Protein AF-B7RLK3-F1 (afdb_monomer_lite)

Foldseek 3Di:
DVVVVVVVVVVVVVVVCCVVVNCVVVQVVVQVVDPQQQHWDDDVPDIAHQPGADSQRFTFGDDPPGTDTHGPCVPDDPDD

Secondary structure (DSSP, 8-state):
-HHHHHHHHHHHHHHHHHHHH-SHHHHHHHHHH-TTTTSEEEETTEEEEEEEE-TT--EEEE-SS-EEEE-GGGGPPPP-

pLDDT: mean 95.11, std 4.77, range [69.88, 98.44]

Structure (mmCIF, N/CA/C/O backbone):
data_AF-B7RLK3-F1
#
_entry.id   AF-B7RLK3-F1
#
loop_
_atom_site.group_PDB
_atom_site.id
_atom_site.type_symbol
_atom_site.label_atom_id
_atom_site.label_alt_id
_atom_site.label_comp_id
_atom_site.label_asym_id
_atom_site.label_entity_id
_atom_site.label_seq_id
_atom_site.pdbx_PDB_ins_code
_atom_site.Cartn_x
_atom_site.Cartn_y
_atom_site.Cartn_z
_atom_site.occupancy
_atom_site.B_iso_or_equiv
_atom_site.auth_seq_id
_atom_site.auth_comp_id
_atom_site.auth_asym_id
_atom_site.auth_atom_i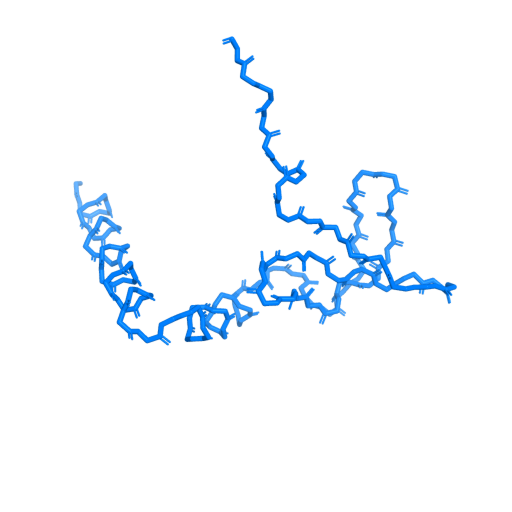d
_atom_site.pdbx_PDB_model_num
ATOM 1 N N . MET A 1 1 ? 22.273 20.109 -4.730 1.00 70.75 1 MET A N 1
ATOM 2 C CA . MET A 1 1 ? 21.693 19.689 -6.027 1.00 70.75 1 MET A CA 1
ATOM 3 C C . MET A 1 1 ? 21.750 18.171 -6.261 1.00 70.75 1 MET A C 1
ATOM 5 O O . MET A 1 1 ? 21.078 17.699 -7.158 1.00 70.75 1 MET A O 1
ATOM 9 N N . THR A 1 2 ? 22.457 17.386 -5.436 1.00 93.81 2 THR A N 1
ATOM 10 C CA . THR A 1 2 ? 22.607 15.926 -5.615 1.00 93.81 2 THR A CA 1
ATOM 11 C C . THR A 1 2 ? 21.390 15.100 -5.183 1.00 93.81 2 THR A C 1
ATOM 13 O O . THR A 1 2 ? 21.115 14.070 -5.789 1.00 93.81 2 THR A O 1
ATOM 16 N N . LEU A 1 3 ? 20.639 15.542 -4.164 1.00 96.75 3 LEU A N 1
ATOM 17 C CA . LEU A 1 3 ? 19.479 14.797 -3.655 1.00 96.75 3 LEU A CA 1
ATOM 18 C C . LEU A 1 3 ? 18.344 14.719 -4.680 1.00 96.75 3 LEU A C 1
ATOM 20 O O . LEU A 1 3 ? 17.868 13.627 -4.960 1.00 96.75 3 LEU A O 1
ATOM 24 N N . LEU A 1 4 ? 17.946 15.856 -5.260 1.00 97.31 4 LEU A N 1
ATOM 25 C CA . L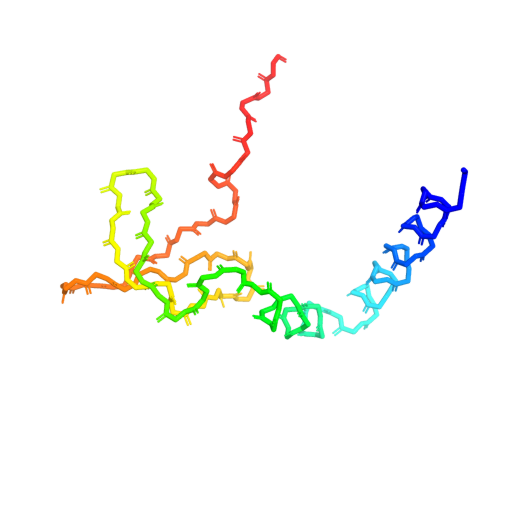EU A 1 4 ? 16.884 15.900 -6.270 1.00 97.31 4 LEU A CA 1
ATOM 26 C C . LEU A 1 4 ? 17.251 15.059 -7.498 1.00 97.31 4 LEU A C 1
ATOM 28 O O . LEU A 1 4 ? 16.443 14.279 -7.987 1.00 97.31 4 LEU A O 1
ATOM 32 N N . GLU A 1 5 ? 18.492 15.193 -7.963 1.00 97.56 5 GLU A N 1
ATOM 33 C CA . GLU A 1 5 ? 19.000 14.456 -9.118 1.00 97.56 5 GLU A CA 1
ATOM 34 C C . GLU A 1 5 ? 19.041 12.942 -8.854 1.00 97.56 5 GLU A C 1
ATOM 36 O O . GLU A 1 5 ? 18.634 12.141 -9.696 1.00 97.56 5 GLU A O 1
ATOM 41 N N . SER A 1 6 ? 19.484 12.543 -7.658 1.00 97.75 6 SER A N 1
ATOM 42 C CA . SER A 1 6 ? 19.462 11.149 -7.221 1.00 97.75 6 SER A CA 1
ATOM 43 C C . SER A 1 6 ? 18.031 10.624 -7.105 1.00 97.75 6 SER A C 1
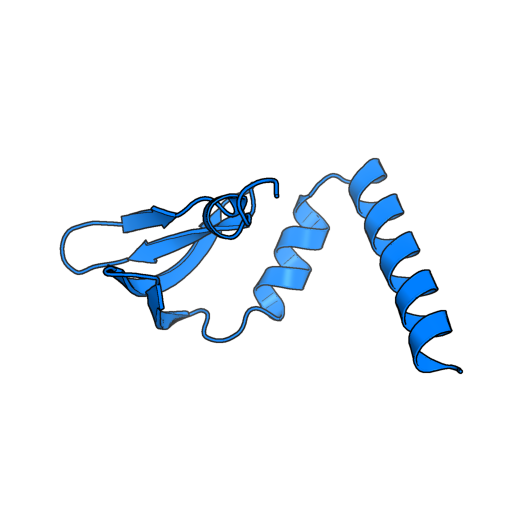ATOM 45 O O . SER A 1 6 ? 17.732 9.561 -7.642 1.00 97.75 6 SER A O 1
ATOM 47 N N . TRP A 1 7 ? 17.130 11.372 -6.470 1.00 97.38 7 TRP A N 1
ATOM 48 C CA . TRP A 1 7 ? 15.732 10.981 -6.303 1.00 97.38 7 TRP A CA 1
ATOM 49 C C . TRP A 1 7 ? 15.030 10.787 -7.650 1.00 97.38 7 TRP A C 1
ATOM 51 O O . TRP A 1 7 ? 14.394 9.755 -7.854 1.00 97.38 7 TRP A O 1
ATOM 61 N N . ALA A 1 8 ? 15.219 11.706 -8.601 1.00 97.62 8 ALA A N 1
ATOM 62 C CA . ALA A 1 8 ? 14.653 11.589 -9.943 1.00 97.62 8 ALA A CA 1
ATOM 63 C C . ALA A 1 8 ? 15.153 10.329 -10.669 1.00 97.62 8 ALA A C 1
ATOM 65 O O . ALA A 1 8 ? 14.350 9.573 -11.215 1.00 97.62 8 ALA A O 1
ATOM 66 N N . ARG A 1 9 ? 16.467 10.053 -10.628 1.00 97.25 9 ARG A N 1
ATOM 67 C CA . ARG A 1 9 ? 17.043 8.847 -11.246 1.00 97.25 9 ARG A CA 1
ATOM 68 C C . ARG A 1 9 ? 16.513 7.556 -10.629 1.00 97.25 9 ARG A C 1
ATOM 70 O O . ARG A 1 9 ? 16.108 6.667 -11.369 1.00 97.25 9 ARG A O 1
ATOM 77 N N . HIS A 1 10 ? 16.494 7.449 -9.301 1.00 95.69 10 HIS A N 1
ATOM 78 C CA . HIS A 1 10 ? 16.022 6.236 -8.625 1.00 95.69 10 HIS A CA 1
ATOM 79 C C . HIS A 1 10 ? 14.517 6.024 -8.816 1.00 95.69 10 HIS A C 1
ATOM 81 O O . HIS A 1 10 ? 14.089 4.898 -9.054 1.00 95.69 10 HIS A O 1
ATOM 87 N N . THR A 1 11 ? 13.726 7.100 -8.792 1.00 96.31 11 THR A N 1
ATOM 88 C CA . THR A 1 11 ? 12.283 7.032 -9.066 1.00 96.31 11 THR A CA 1
ATOM 89 C C . THR A 1 11 ? 12.023 6.551 -10.490 1.00 96.31 11 THR A C 1
ATOM 91 O O . THR A 1 11 ? 11.202 5.662 -10.693 1.00 96.31 11 THR A O 1
ATOM 94 N N . LEU A 1 12 ? 12.761 7.066 -11.480 1.00 97.31 12 LEU A N 1
ATOM 95 C CA . LEU A 1 12 ? 12.615 6.631 -12.870 1.00 97.31 12 LEU A CA 1
ATOM 96 C C . LEU A 1 12 ? 12.983 5.151 -13.057 1.00 97.31 12 LEU A C 1
ATOM 98 O O . LEU A 1 12 ? 12.290 4.434 -13.774 1.00 97.31 12 LEU A O 1
ATOM 102 N N . VAL A 1 13 ? 14.036 4.673 -12.387 1.00 95.56 13 VAL A N 1
ATOM 103 C CA . VAL A 1 13 ? 14.397 3.245 -12.385 1.00 95.56 13 VAL A CA 1
ATOM 104 C C . VAL A 1 13 ? 13.268 2.393 -11.797 1.00 95.56 13 VAL A C 1
ATOM 106 O O . VAL A 1 13 ? 12.917 1.372 -12.384 1.00 95.56 13 VAL A O 1
ATOM 109 N N . ALA A 1 14 ? 12.672 2.821 -10.681 1.00 93.38 14 ALA A N 1
ATOM 110 C CA . ALA A 1 14 ? 11.554 2.113 -10.064 1.00 93.38 14 ALA A CA 1
ATOM 111 C C . ALA A 1 14 ? 10.311 2.080 -10.973 1.00 93.38 14 ALA A C 1
ATOM 113 O O . ALA A 1 14 ? 9.677 1.035 -11.087 1.00 93.38 14 ALA A O 1
ATOM 114 N N . LEU A 1 15 ? 9.999 3.183 -11.663 1.00 95.88 15 LEU A N 1
ATOM 115 C CA . LEU A 1 15 ? 8.885 3.258 -12.616 1.00 95.88 15 LEU A CA 1
ATOM 116 C C . LEU A 1 15 ? 9.085 2.343 -13.827 1.00 95.88 15 LEU A C 1
ATOM 118 O O . LEU A 1 15 ? 8.156 1.637 -14.206 1.00 95.88 15 LEU A O 1
ATOM 122 N N . ASN A 1 16 ? 10.287 2.320 -14.409 1.00 96.25 16 ASN A N 1
ATOM 123 C CA . ASN A 1 16 ? 10.588 1.415 -15.522 1.00 96.25 16 ASN A CA 1
ATOM 124 C C . ASN A 1 16 ? 10.432 -0.045 -15.090 1.00 96.25 16 ASN A C 1
ATOM 126 O O . ASN A 1 16 ? 9.743 -0.816 -15.746 1.00 96.25 16 ASN A O 1
ATOM 130 N N . ARG A 1 17 ? 10.983 -0.402 -13.925 1.00 94.44 17 ARG A N 1
ATOM 131 C CA . ARG A 1 17 ? 10.832 -1.751 -13.376 1.00 94.44 17 ARG A CA 1
ATOM 132 C C . ARG A 1 17 ? 9.374 -2.107 -13.102 1.00 94.44 17 ARG A C 1
ATOM 134 O O . ARG A 1 17 ? 8.969 -3.228 -13.363 1.00 94.44 17 ARG A O 1
ATOM 141 N N . TRP A 1 18 ? 8.584 -1.166 -12.591 1.00 94.81 18 TRP A N 1
ATOM 142 C CA . TRP A 1 18 ? 7.150 -1.369 -12.399 1.00 94.81 18 TRP A CA 1
ATOM 143 C C . TRP A 1 18 ? 6.419 -1.614 -13.726 1.00 94.81 18 TRP A C 1
ATOM 145 O O . TRP A 1 18 ? 5.560 -2.491 -13.791 1.00 94.81 18 TRP A O 1
ATOM 155 N N . SER A 1 19 ? 6.783 -0.885 -14.783 1.00 96.00 19 SER A N 1
ATOM 156 C CA . SER A 1 19 ? 6.235 -1.083 -16.129 1.00 96.00 19 SER A CA 1
ATOM 157 C C . SER A 1 19 ? 6.581 -2.459 -16.710 1.00 96.00 19 SER A C 1
ATOM 159 O O . SER A 1 19 ? 5.745 -3.047 -17.392 1.00 96.00 19 SER A O 1
ATOM 161 N N . ASP A 1 20 ? 7.788 -2.964 -16.447 1.00 96.69 20 ASP A N 1
ATOM 162 C CA . ASP A 1 20 ? 8.288 -4.220 -17.021 1.00 96.69 20 ASP A CA 1
ATOM 163 C C . ASP A 1 20 ? 7.864 -5.460 -16.206 1.00 96.69 20 ASP A C 1
ATOM 165 O O . ASP A 1 20 ? 7.398 -6.451 -16.770 1.00 96.69 20 ASP A O 1
ATOM 169 N N . ASP A 1 21 ? 7.992 -5.401 -14.876 1.00 95.44 21 ASP A N 1
ATOM 170 C CA . ASP A 1 21 ? 7.808 -6.538 -13.959 1.00 95.44 21 ASP A CA 1
ATOM 171 C C . ASP A 1 21 ? 6.447 -6.523 -13.229 1.00 95.44 21 ASP A C 1
ATOM 173 O O . ASP A 1 21 ? 6.118 -7.449 -12.477 1.00 95.44 21 ASP A O 1
ATOM 177 N N . GLY A 1 22 ? 5.652 -5.463 -13.396 1.00 93.31 22 GLY A N 1
ATOM 178 C CA . GLY A 1 22 ? 4.425 -5.232 -12.634 1.00 93.31 22 GLY A CA 1
ATOM 179 C C . GLY A 1 22 ? 4.673 -4.765 -11.186 1.00 93.31 22 GLY A C 1
ATOM 180 O O . GLY A 1 22 ? 5.801 -4.463 -10.789 1.00 93.31 22 GLY A O 1
ATOM 181 N N . PRO A 1 23 ? 3.618 -4.658 -10.351 1.00 92.31 23 PRO A N 1
ATOM 182 C CA . PRO A 1 23 ? 3.694 -4.027 -9.024 1.00 92.31 23 PRO A CA 1
ATOM 183 C C . PRO A 1 23 ? 4.369 -4.880 -7.944 1.00 92.31 23 PRO A C 1
ATOM 185 O O . PRO A 1 23 ? 4.755 -4.344 -6.909 1.00 92.31 23 PRO A O 1
ATOM 188 N N . GLY A 1 24 ? 4.536 -6.189 -8.154 1.00 94.44 24 GLY A N 1
ATOM 189 C CA . GLY A 1 24 ? 5.014 -7.123 -7.127 1.00 94.44 24 GLY A CA 1
ATOM 190 C C . GLY A 1 24 ? 6.368 -6.756 -6.497 1.00 94.44 24 GLY A C 1
ATOM 191 O O . GLY A 1 24 ? 6.469 -6.721 -5.267 1.00 94.44 24 GLY A O 1
ATOM 192 N N . PRO A 1 25 ? 7.416 -6.453 -7.289 1.00 93.62 25 PRO A N 1
ATOM 193 C CA . PRO A 1 25 ? 8.701 -6.025 -6.742 1.00 93.62 25 PRO A CA 1
ATOM 194 C C . PRO A 1 25 ? 8.601 -4.744 -5.908 1.00 93.62 25 PRO A C 1
ATOM 196 O O . PRO A 1 25 ? 9.129 -4.701 -4.796 1.00 93.62 25 PRO A O 1
ATOM 199 N N . LEU A 1 26 ? 7.874 -3.739 -6.410 1.00 93.62 26 LEU A N 1
ATOM 200 C CA . LEU A 1 26 ? 7.653 -2.473 -5.710 1.00 93.62 26 LEU A CA 1
ATOM 201 C C . LEU A 1 26 ? 6.883 -2.688 -4.403 1.00 93.62 26 LEU A C 1
ATOM 203 O O . LEU A 1 26 ? 7.266 -2.147 -3.370 1.00 93.62 26 LEU A O 1
ATOM 207 N N . HIS A 1 27 ? 5.836 -3.515 -4.431 1.00 94.94 27 HIS A N 1
ATOM 208 C CA . HIS A 1 27 ? 5.029 -3.869 -3.264 1.00 94.94 27 HIS A CA 1
ATOM 209 C C . HIS A 1 27 ? 5.887 -4.472 -2.152 1.00 94.94 27 HIS A C 1
ATOM 211 O O . HIS A 1 27 ? 5.828 -4.021 -1.007 1.00 94.94 27 HIS A O 1
ATOM 217 N N . LYS A 1 28 ? 6.758 -5.428 -2.492 1.00 94.50 28 LYS A N 1
ATOM 218 C CA . LYS A 1 28 ? 7.673 -6.063 -1.536 1.00 94.50 28 LYS A CA 1
ATOM 219 C C . LYS A 1 28 ? 8.667 -5.069 -0.934 1.00 94.50 28 LYS A C 1
ATOM 221 O O . LYS A 1 28 ? 8.872 -5.073 0.279 1.00 94.50 28 LYS A O 1
ATOM 226 N N . GLU A 1 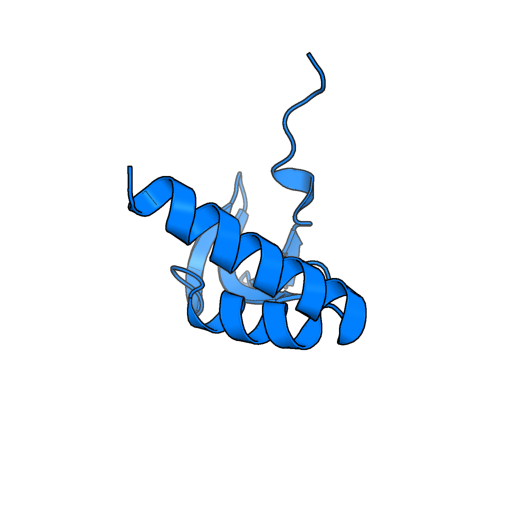29 ? 9.298 -4.248 -1.770 1.00 93.75 29 GLU A N 1
ATOM 227 C CA . GLU A 1 29 ? 10.283 -3.253 -1.331 1.00 93.75 29 GLU A CA 1
ATOM 228 C C . GLU A 1 29 ? 9.639 -2.194 -0.434 1.00 93.75 29 GLU A C 1
ATOM 230 O O . GLU A 1 29 ? 10.130 -1.934 0.665 1.00 93.75 29 GLU A O 1
ATOM 235 N N . TRP A 1 30 ? 8.495 -1.651 -0.851 1.00 94.75 30 TRP A N 1
ATOM 236 C CA . TRP A 1 30 ? 7.738 -0.671 -0.081 1.00 94.75 30 TRP A CA 1
ATOM 237 C C . TRP A 1 30 ? 7.244 -1.247 1.250 1.00 94.75 30 TRP A C 1
ATOM 239 O O . TRP A 1 30 ? 7.412 -0.611 2.287 1.00 94.75 30 TRP A O 1
ATOM 249 N N . THR A 1 31 ? 6.720 -2.478 1.256 1.00 94.62 31 THR A N 1
ATOM 250 C CA . THR A 1 31 ? 6.243 -3.148 2.480 1.00 94.62 31 THR A CA 1
ATOM 251 C C . THR A 1 31 ? 7.368 -3.322 3.503 1.00 94.62 31 THR A C 1
ATOM 253 O O . THR A 1 31 ? 7.139 -3.168 4.700 1.00 94.62 31 THR A O 1
ATOM 256 N N . GLY A 1 32 ? 8.602 -3.580 3.054 1.00 94.62 32 GLY A N 1
ATOM 257 C CA . GLY A 1 32 ? 9.776 -3.651 3.932 1.00 94.62 32 GLY A CA 1
ATOM 258 C C . GLY A 1 32 ? 10.170 -2.311 4.568 1.00 94.62 32 GLY A C 1
ATOM 259 O O . GLY A 1 32 ? 10.841 -2.297 5.599 1.00 94.62 32 GLY A O 1
ATOM 260 N N . LEU A 1 33 ? 9.744 -1.195 3.974 1.00 95.81 33 LEU A N 1
ATOM 261 C CA . LEU A 1 33 ? 9.976 0.168 4.458 1.00 95.81 33 LEU A CA 1
ATOM 262 C C . LEU A 1 33 ? 8.756 0.756 5.184 1.00 95.81 33 LEU A C 1
ATOM 264 O O . LEU A 1 33 ? 8.862 1.829 5.780 1.00 95.81 33 LEU A O 1
ATOM 268 N N . ALA A 1 34 ? 7.608 0.075 5.131 1.00 96.50 34 ALA A N 1
ATOM 269 C CA . ALA A 1 34 ? 6.338 0.579 5.624 1.00 96.50 34 ALA A CA 1
ATOM 270 C C . ALA A 1 34 ? 6.408 0.874 7.125 1.00 96.50 34 ALA A C 1
ATOM 272 O O . ALA A 1 34 ? 6.601 -0.004 7.973 1.00 96.50 34 ALA A O 1
ATOM 273 N N . TRP A 1 35 ? 6.235 2.146 7.467 1.00 95.56 35 TRP A N 1
ATOM 274 C CA . TRP A 1 35 ? 6.275 2.580 8.851 1.00 95.56 35 TRP A CA 1
ATOM 275 C C . TRP A 1 35 ? 5.072 2.030 9.629 1.00 95.56 35 TRP A C 1
ATOM 277 O O . TRP A 1 35 ? 3.941 2.062 9.156 1.00 95.56 35 TRP A O 1
ATOM 287 N N . ASN A 1 36 ? 5.327 1.528 10.841 1.00 96.75 36 ASN A N 1
ATOM 288 C CA . ASN A 1 36 ? 4.331 0.944 11.752 1.00 96.75 36 ASN A CA 1
ATOM 289 C C . ASN A 1 36 ? 3.565 -0.290 11.244 1.00 96.75 36 ASN A C 1
ATOM 291 O O . ASN A 1 36 ? 2.619 -0.714 11.910 1.00 96.75 36 ASN A O 1
ATOM 295 N N . ILE A 1 37 ? 4.002 -0.936 10.158 1.00 96.94 37 ILE A N 1
ATOM 296 C CA . ILE A 1 37 ? 3.478 -2.261 9.814 1.00 96.94 37 ILE A CA 1
ATOM 297 C C . ILE A 1 37 ? 3.663 -3.229 10.992 1.00 96.94 37 ILE A C 1
ATOM 299 O O . ILE A 1 37 ? 4.691 -3.247 11.674 1.00 96.94 37 ILE A O 1
ATOM 303 N N . GLY A 1 38 ? 2.618 -3.997 11.284 1.00 97.38 38 GLY A N 1
ATOM 304 C CA . GLY A 1 38 ? 2.538 -4.903 12.422 1.00 97.38 38 GLY A CA 1
ATOM 305 C C . GLY A 1 38 ? 2.193 -4.245 13.761 1.00 97.38 38 GLY A C 1
ATOM 306 O O . GLY A 1 38 ? 2.099 -4.986 14.745 1.00 97.38 38 GLY A O 1
ATOM 307 N N . LYS A 1 39 ? 1.985 -2.924 13.828 1.00 98.12 39 LYS A N 1
ATOM 308 C CA . LYS A 1 39 ? 1.579 -2.189 15.042 1.00 98.12 39 LYS A CA 1
ATOM 309 C C . LYS A 1 39 ? 0.138 -1.689 14.950 1.00 98.12 39 LYS A C 1
ATOM 311 O O . LYS A 1 39 ? -0.455 -1.696 13.873 1.00 98.12 39 LYS A O 1
ATOM 316 N N . ASP A 1 40 ? -0.395 -1.238 16.079 1.00 98.06 40 ASP A N 1
ATOM 317 C CA . ASP A 1 40 ? -1.685 -0.553 16.114 1.00 98.06 40 ASP A CA 1
ATOM 318 C C . ASP A 1 40 ? -1.544 0.874 15.569 1.00 98.06 40 ASP A C 1
ATOM 320 O O . ASP A 1 40 ? -0.615 1.604 15.929 1.00 98.06 40 ASP A O 1
ATOM 324 N N . VAL A 1 41 ? -2.449 1.249 14.669 1.00 97.81 41 VAL A N 1
ATOM 325 C CA . VAL A 1 41 ? -2.519 2.558 14.010 1.00 97.81 41 VAL A CA 1
ATOM 326 C C . VAL A 1 41 ? -3.968 3.044 13.965 1.00 97.81 41 VAL A C 1
ATOM 328 O O . VAL A 1 41 ? -4.907 2.262 14.134 1.00 97.81 41 VAL A O 1
ATOM 331 N N . THR A 1 42 ? -4.140 4.337 13.699 1.00 97.00 42 THR A N 1
ATOM 332 C CA . THR A 1 42 ? -5.447 4.965 13.480 1.00 97.00 42 THR A CA 1
ATOM 333 C C . THR A 1 42 ? -5.452 5.647 12.116 1.00 97.00 42 THR A C 1
ATOM 335 O O . THR A 1 42 ? -4.516 6.380 11.801 1.00 97.00 42 THR A O 1
ATOM 338 N N . HIS A 1 43 ? -6.498 5.411 11.325 1.00 94.62 43 HIS A N 1
ATOM 339 C CA . HIS A 1 43 ? -6.768 6.060 10.041 1.00 94.62 43 HIS A CA 1
ATOM 340 C C . HIS A 1 43 ? -8.201 6.600 10.056 1.00 94.62 43 HIS A C 1
ATOM 342 O O . HIS A 1 43 ? -9.156 5.823 10.080 1.00 94.62 43 HIS A O 1
ATOM 348 N N . GLY A 1 44 ? -8.355 7.927 10.081 1.00 92.81 44 GLY A N 1
ATOM 349 C CA . GLY A 1 44 ? -9.658 8.558 10.313 1.00 92.81 44 GLY A CA 1
ATOM 350 C C . GLY A 1 44 ? -10.266 8.101 11.644 1.00 92.81 44 GLY A C 1
ATOM 351 O O . GLY A 1 44 ? -9.603 8.156 12.679 1.00 92.81 44 GLY A O 1
ATOM 352 N N . ASP A 1 45 ? -11.499 7.597 11.597 1.00 94.50 45 ASP A N 1
ATOM 353 C CA . ASP A 1 45 ? -12.221 7.064 12.763 1.00 94.50 45 ASP A CA 1
ATOM 354 C C . ASP A 1 45 ? -11.948 5.568 13.030 1.00 94.50 45 ASP A C 1
ATOM 356 O O . ASP A 1 45 ? -12.515 4.980 13.953 1.00 94.50 45 ASP A O 1
ATOM 360 N N . LEU A 1 46 ? -11.098 4.921 12.222 1.00 95.44 46 LEU A N 1
ATOM 361 C CA . LEU A 1 46 ? -10.785 3.498 12.339 1.00 95.44 46 LEU A CA 1
ATOM 362 C C . LEU A 1 46 ? -9.453 3.288 13.061 1.00 95.44 46 LEU A C 1
ATOM 364 O O . LEU A 1 46 ? -8.420 3.815 12.653 1.00 95.44 46 LEU A O 1
ATOM 368 N N . SER A 1 47 ? -9.455 2.435 14.085 1.00 96.94 47 SER A N 1
ATOM 369 C CA . SER A 1 47 ? -8.245 1.984 14.780 1.00 96.94 47 SER A CA 1
ATOM 370 C C . SER A 1 47 ? -8.116 0.467 14.718 1.00 96.94 47 SER A C 1
ATOM 372 O O . SER A 1 47 ? -9.100 -0.268 14.811 1.00 96.94 47 SER A O 1
ATOM 374 N N . GLY A 1 48 ? -6.886 -0.017 14.591 1.00 97.75 48 GLY A N 1
ATOM 375 C CA . GLY A 1 48 ? -6.601 -1.445 14.571 1.00 97.75 48 GLY A CA 1
ATOM 376 C C . GLY A 1 48 ? -5.145 -1.734 14.248 1.00 97.75 48 GLY A C 1
ATOM 377 O O . GLY A 1 48 ? -4.320 -0.829 14.132 1.00 97.75 48 GLY A O 1
ATOM 378 N N . ARG A 1 49 ? -4.824 -3.010 14.065 1.00 98.44 49 ARG A N 1
ATOM 379 C CA . ARG A 1 49 ? -3.476 -3.447 13.718 1.00 98.44 49 ARG A CA 1
ATOM 380 C C . ARG A 1 49 ? -3.239 -3.321 12.217 1.00 98.44 49 ARG A C 1
ATOM 382 O O . ARG A 1 49 ? -3.940 -3.955 11.430 1.00 98.44 49 ARG A O 1
ATOM 389 N N . PHE A 1 50 ? -2.226 -2.559 11.812 1.00 98.25 50 PHE A N 1
ATOM 390 C CA . PHE A 1 50 ? -1.777 -2.486 10.422 1.00 98.25 50 PHE A CA 1
ATOM 391 C C . PHE A 1 50 ? -1.117 -3.813 10.040 1.00 98.25 50 PHE A C 1
ATOM 393 O O . PHE A 1 50 ? 0.012 -4.094 10.436 1.00 98.25 50 PHE A O 1
ATOM 400 N N . THR A 1 51 ? -1.825 -4.666 9.306 1.00 97.81 51 THR A N 1
ATOM 401 C CA . THR A 1 51 ? -1.332 -6.012 8.959 1.00 97.81 51 THR A CA 1
ATOM 402 C C . THR A 1 51 ? -0.539 -6.057 7.657 1.00 97.81 51 THR A C 1
ATOM 404 O O . THR A 1 51 ? 0.263 -6.968 7.468 1.00 97.81 51 THR A O 1
ATOM 407 N N . GLY A 1 52 ? -0.721 -5.063 6.793 1.00 97.56 52 GLY A N 1
ATOM 408 C CA . GLY A 1 52 ? -0.046 -4.942 5.508 1.00 97.56 52 GLY A CA 1
ATOM 409 C C . GLY A 1 52 ? -0.918 -4.194 4.513 1.00 97.56 52 GLY A C 1
ATOM 410 O O . GLY A 1 52 ? -1.901 -3.562 4.901 1.00 97.56 52 GLY A O 1
ATOM 411 N N . VAL A 1 53 ? -0.551 -4.268 3.240 1.00 97.62 53 VAL A N 1
ATOM 412 C CA . VAL A 1 53 ? -1.338 -3.695 2.147 1.00 97.62 53 VAL A CA 1
ATOM 413 C C . VAL A 1 53 ? -1.686 -4.765 1.118 1.00 97.62 53 VAL A C 1
ATOM 415 O O . VAL A 1 53 ? -0.937 -5.734 0.956 1.00 97.62 53 VAL A O 1
ATOM 418 N N . ASP A 1 54 ? -2.819 -4.610 0.442 1.00 96.81 54 ASP A N 1
ATOM 419 C CA . ASP A 1 54 ? -3.197 -5.472 -0.678 1.00 96.81 54 ASP A CA 1
ATOM 420 C C . ASP A 1 54 ? -2.367 -5.168 -1.944 1.00 96.81 54 ASP A C 1
ATOM 422 O O . ASP A 1 54 ? -1.398 -4.406 -1.906 1.00 96.81 54 ASP A O 1
ATOM 426 N N . GLN A 1 55 ? -2.709 -5.804 -3.067 1.00 94.31 55 GLN A N 1
ATOM 427 C CA . GLN A 1 55 ? -1.993 -5.636 -4.340 1.00 94.31 55 GLN A CA 1
ATOM 428 C C . GLN A 1 55 ? -2.084 -4.213 -4.922 1.00 94.31 55 GLN A C 1
ATOM 430 O O . GLN A 1 55 ? -1.202 -3.817 -5.683 1.00 94.31 55 GLN A O 1
ATOM 435 N N . ASP A 1 56 ? -3.115 -3.456 -4.541 1.00 94.94 56 ASP A N 1
ATOM 436 C CA . ASP A 1 56 ? -3.393 -2.090 -4.992 1.00 94.94 56 ASP A CA 1
ATOM 437 C C . ASP A 1 56 ? -2.941 -1.054 -3.944 1.00 94.94 56 ASP A C 1
ATOM 439 O O . ASP A 1 56 ? -3.295 0.124 -4.013 1.00 94.94 56 ASP A O 1
ATOM 443 N N . PHE A 1 57 ? -2.119 -1.492 -2.980 1.00 96.31 57 PHE A N 1
ATOM 444 C CA . PHE A 1 57 ? -1.597 -0.702 -1.864 1.00 96.31 57 PHE A CA 1
ATOM 445 C C . PHE A 1 57 ? -2.680 -0.177 -0.903 1.00 96.31 57 PHE A C 1
ATOM 447 O O . PHE A 1 57 ? -2.436 0.757 -0.136 1.00 96.31 57 PHE A O 1
ATOM 454 N N . GLY A 1 58 ? -3.861 -0.798 -0.889 1.00 97.44 58 GLY A N 1
ATOM 455 C CA . GLY A 1 58 ? -4.895 -0.551 0.107 1.00 97.44 58 GLY A CA 1
ATOM 456 C C . GLY A 1 58 ? -4.475 -1.061 1.486 1.00 97.44 58 GLY A C 1
ATOM 457 O O . GLY A 1 58 ? -3.990 -2.182 1.631 1.00 97.44 58 GLY A O 1
ATOM 458 N N .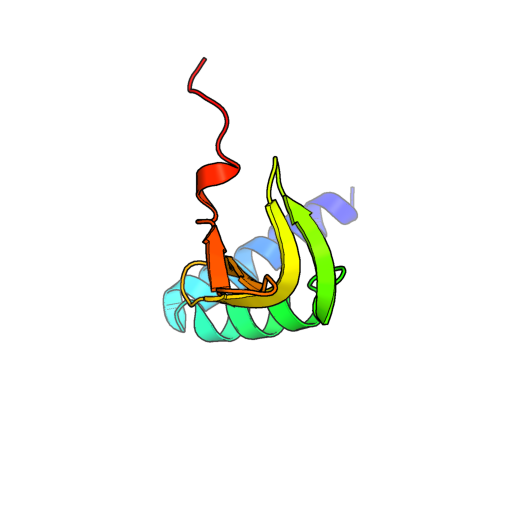 LEU A 1 59 ? -4.661 -0.240 2.517 1.00 97.94 59 LEU A N 1
ATOM 459 C CA . LEU A 1 59 ? -4.325 -0.546 3.905 1.00 97.94 59 LEU A CA 1
ATOM 460 C C . LEU A 1 59 ? -5.241 -1.646 4.463 1.00 97.94 59 LEU A C 1
ATOM 462 O O . LEU A 1 59 ? -6.460 -1.487 4.506 1.00 97.94 59 LEU A O 1
ATOM 466 N N . LEU A 1 60 ? -4.639 -2.733 4.957 1.00 98.25 60 LEU A N 1
ATOM 467 C CA . LEU A 1 60 ? -5.312 -3.815 5.678 1.00 98.25 60 LEU A CA 1
ATOM 468 C C . LEU A 1 60 ? -5.220 -3.575 7.189 1.00 98.25 60 LEU A C 1
ATOM 470 O O . LEU A 1 60 ? -4.215 -3.903 7.840 1.00 98.25 60 LEU A O 1
ATOM 474 N N . LEU A 1 61 ? -6.288 -3.016 7.754 1.00 98.38 61 LEU A N 1
ATOM 475 C CA . LEU A 1 61 ? -6.396 -2.670 9.167 1.00 98.38 61 LEU A CA 1
ATOM 476 C C . LEU A 1 61 ? -7.270 -3.691 9.901 1.00 98.38 61 LEU A C 1
ATOM 478 O O . LEU A 1 61 ? -8.490 -3.725 9.741 1.00 98.38 61 LEU A O 1
ATOM 482 N N . LYS A 1 62 ? -6.652 -4.535 10.725 1.00 98.38 62 LYS A N 1
ATOM 483 C CA . LYS A 1 62 ? -7.365 -5.549 11.504 1.00 98.38 62 LYS A CA 1
ATOM 484 C C . LYS A 1 62 ? -7.872 -4.956 12.818 1.00 98.38 62 LYS A C 1
ATOM 486 O O . LYS A 1 62 ? -7.070 -4.648 13.698 1.00 98.38 62 LYS A O 1
ATOM 491 N N . SER A 1 63 ? -9.186 -4.819 12.951 1.00 95.62 63 SER A N 1
ATOM 492 C CA . SER A 1 63 ? -9.860 -4.474 14.205 1.00 95.62 63 SER A CA 1
ATOM 493 C C . SER A 1 63 ? -10.212 -5.747 14.991 1.00 95.62 63 SER A C 1
ATOM 495 O O . SER A 1 63 ? -9.824 -6.856 14.612 1.00 95.62 63 SER A O 1
ATOM 497 N N . THR A 1 64 ? -10.914 -5.600 16.117 1.00 93.94 64 THR A N 1
ATOM 498 C CA . THR A 1 64 ? -11.353 -6.739 16.939 1.00 93.94 64 THR A CA 1
ATOM 499 C C . THR A 1 64 ? -12.292 -7.673 16.174 1.00 93.94 64 THR A C 1
ATOM 501 O O . THR A 1 64 ? -12.142 -8.891 16.257 1.00 93.94 64 THR A O 1
ATOM 504 N N . ASP A 1 65 ? -13.216 -7.103 15.396 1.00 94.06 65 ASP A N 1
ATOM 505 C CA . ASP A 1 65 ? -14.332 -7.847 14.804 1.00 94.06 65 ASP A CA 1
ATOM 506 C C . ASP A 1 65 ? -14.143 -8.135 13.309 1.00 94.06 65 ASP A C 1
ATOM 508 O O . ASP A 1 65 ? -14.770 -9.044 12.765 1.00 94.06 65 ASP A O 1
ATOM 512 N N . THR A 1 66 ? -13.291 -7.370 12.616 1.00 97.12 66 THR A N 1
ATOM 513 C CA . THR A 1 66 ? -13.125 -7.489 11.163 1.00 97.12 66 THR A CA 1
ATOM 514 C C . THR A 1 66 ? -11.752 -7.014 10.680 1.00 97.12 66 THR A C 1
ATOM 516 O O . THR A 1 66 ? -10.902 -6.561 11.444 1.00 97.12 66 THR A O 1
ATOM 519 N N . THR A 1 67 ? -11.497 -7.151 9.382 1.00 98.00 67 THR A N 1
ATOM 520 C CA . THR A 1 67 ? -10.382 -6.491 8.697 1.00 98.00 67 THR A CA 1
ATOM 521 C C . THR A 1 67 ? -10.949 -5.473 7.724 1.00 98.00 67 THR A C 1
ATOM 523 O O . THR A 1 67 ? -11.699 -5.821 6.815 1.00 98.00 67 THR A O 1
ATOM 526 N N . HIS A 1 68 ? -10.598 -4.212 7.940 1.00 97.94 68 HIS A N 1
ATOM 527 C CA . HIS A 1 68 ? -10.959 -3.109 7.068 1.00 97.94 68 HIS A CA 1
ATOM 528 C C . HIS A 1 68 ? -9.931 -3.009 5.943 1.00 97.94 68 HIS A C 1
ATOM 530 O O . HIS A 1 68 ? -8.726 -3.022 6.201 1.00 97.94 68 HIS A O 1
ATOM 536 N N . LEU A 1 69 ? -10.420 -2.902 4.709 1.00 98.12 69 LEU A N 1
ATOM 537 C CA . LEU A 1 69 ? -9.620 -2.513 3.555 1.00 98.12 69 LEU A CA 1
ATOM 538 C C . LEU A 1 69 ? -9.883 -1.034 3.279 1.00 98.12 69 LEU A C 1
ATOM 540 O O . LEU A 1 69 ? -11.013 -0.657 2.972 1.00 98.12 69 LEU A O 1
ATOM 544 N N . ILE A 1 70 ? -8.847 -0.212 3.408 1.00 97.88 70 ILE A N 1
ATOM 545 C CA . ILE A 1 70 ? -8.910 1.228 3.152 1.00 97.88 70 ILE A CA 1
ATOM 546 C C . ILE A 1 70 ? -8.122 1.489 1.863 1.00 97.88 70 ILE A C 1
ATOM 548 O O . ILE A 1 70 ? -6.908 1.272 1.852 1.00 97.88 70 ILE A O 1
ATOM 552 N N . PRO A 1 71 ? -8.773 1.893 0.759 1.00 97.50 71 PRO A N 1
ATOM 553 C CA . PRO A 1 71 ? -8.097 2.048 -0.523 1.00 97.50 71 PRO A CA 1
ATOM 554 C C . PRO A 1 71 ? -7.093 3.203 -0.473 1.00 97.50 71 PRO A C 1
ATOM 556 O O . PRO A 1 71 ? -7.341 4.219 0.173 1.00 97.50 71 PRO A O 1
ATOM 559 N N . LEU A 1 72 ? -5.987 3.095 -1.216 1.00 96.56 72 LEU A N 1
ATOM 560 C CA . LEU A 1 72 ? -4.979 4.162 -1.283 1.00 96.56 72 LEU A CA 1
ATOM 561 C C . LEU A 1 72 ? -5.573 5.502 -1.758 1.00 96.56 72 LEU A C 1
ATOM 563 O O . LEU A 1 72 ? -5.107 6.571 -1.369 1.00 96.56 72 LEU A O 1
ATOM 567 N N . THR A 1 73 ? -6.634 5.447 -2.567 1.00 96.12 73 THR A N 1
ATOM 568 C CA . THR A 1 73 ? -7.355 6.623 -3.069 1.00 96.12 73 THR A CA 1
ATOM 569 C C . THR A 1 73 ? -8.039 7.446 -1.982 1.00 96.12 73 THR A C 1
ATOM 571 O O . THR A 1 73 ? -8.400 8.584 -2.252 1.00 96.12 73 THR A O 1
ATOM 574 N N . ASP A 1 74 ? -8.202 6.917 -0.767 1.00 95.38 74 ASP A N 1
ATOM 575 C CA . ASP A 1 74 ? -8.706 7.679 0.383 1.00 95.38 74 ASP A CA 1
ATOM 576 C C . ASP A 1 74 ? -7.768 8.843 0.768 1.00 95.38 74 ASP A C 1
ATOM 578 O O . ASP A 1 74 ? -8.181 9.794 1.422 1.00 95.38 74 ASP A O 1
ATOM 582 N N . LEU A 1 75 ? -6.509 8.804 0.311 1.00 94.31 75 LEU A N 1
ATOM 583 C CA . LEU A 1 75 ? -5.538 9.891 0.468 1.00 94.31 75 LEU A CA 1
ATOM 584 C C . LEU A 1 75 ? -5.6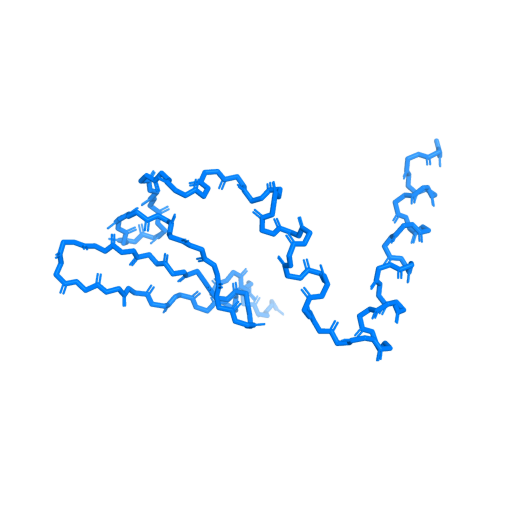60 10.996 -0.593 1.00 94.31 75 LEU A C 1
ATOM 586 O O . LEU A 1 75 ? -4.923 11.979 -0.518 1.00 94.31 75 LEU A O 1
ATOM 590 N N . LEU A 1 76 ? -6.511 10.837 -1.614 1.00 95.12 76 LEU A N 1
ATOM 591 C CA . LEU A 1 76 ? -6.657 11.847 -2.661 1.00 95.12 76 LEU A CA 1
ATOM 592 C C . LEU A 1 76 ? -7.341 13.098 -2.108 1.00 95.12 76 LEU A C 1
ATOM 594 O O . LEU A 1 76 ? -8.416 13.035 -1.515 1.00 95.12 76 LEU A O 1
ATOM 598 N N . GLU A 1 77 ? -6.741 14.253 -2.374 1.00 91.44 77 GLU A N 1
ATOM 599 C CA . GLU A 1 77 ? -7.391 15.536 -2.132 1.00 91.44 77 GLU A CA 1
ATOM 600 C C . GLU A 1 77 ? -8.471 15.794 -3.202 1.00 91.44 77 GLU A C 1
ATOM 602 O O . GLU A 1 77 ? -8.304 15.395 -4.363 1.00 91.44 77 GLU A O 1
ATOM 607 N N . PRO A 1 78 ? -9.583 16.470 -2.857 1.00 87.44 78 PRO A N 1
ATOM 608 C CA . PRO A 1 78 ? -10.572 16.890 -3.842 1.00 87.44 78 PRO A CA 1
ATOM 609 C C . PRO A 1 78 ? -9.934 17.782 -4.912 1.00 87.44 78 PRO A C 1
ATOM 611 O O . PRO A 1 78 ? -9.109 18.642 -4.600 1.00 87.44 78 PRO A O 1
ATOM 614 N N . ALA A 1 79 ? -10.356 17.623 -6.169 1.00 79.50 79 ALA A N 1
ATOM 615 C CA . ALA A 1 79 ? -9.960 18.550 -7.224 1.00 79.50 79 ALA A CA 1
ATOM 616 C C . ALA A 1 79 ? -10.424 19.971 -6.853 1.00 79.50 79 ALA A C 1
ATOM 618 O O . ALA A 1 79 ? -11.613 20.186 -6.605 1.00 79.50 79 ALA A O 1
ATOM 619 N N . SER A 1 80 ? -9.466 20.897 -6.759 1.00 69.88 80 SER A N 1
ATOM 620 C CA . SER A 1 80 ? -9.704 22.321 -6.481 1.00 69.88 80 SER A CA 1
ATOM 621 C C . SER A 1 80 ? -10.274 23.062 -7.685 1.00 69.88 80 SER A C 1
ATOM 623 O O . SER A 1 80 ? -9.922 22.691 -8.828 1.00 69.88 80 SER A O 1
#

Sequence (80 aa):
MTLLESWARHTLVALNRWSDDGPGPLHKEWTGLAWNIGKDVTHGDLSGRFTGVDQDFGLLLKSTDTTHLIPLTDLLEPAS

Radius of gyration: 15.46 Å; chains: 1; bounding box: 37×30×34 Å